Protein AF-A0AAD9BHT4-F1 (afdb_monomer_lite)

Radius of gyration: 29.19 Å; chains: 1; bounding box: 68×45×81 Å

InterPro domains:
  IPR023578 Ras guanine nucleotide exchange factor domain superfamily [SSF48366] (6-102)
  IPR036964 Ras guanine-nucleotide exchange factor, catalytic domain superfamily [G3DSA:1.10.840.10] (5-92)

Organism: Dissostichus eleginoides (NCBI:txid100907)

Secondary structure (DSSP, 8-state):
-----HHHHHHHHHHHHHHS---S-HHHHHHHHHHHHHHHHHHHHHHHH---TTPPP-HHHHHHHHTS---GGGHHHHHHHHHHHHHHHS-S------S--------------------PPPPPP------PPPPPP-------PPPP-

pLDDT: mean 74.82, std 23.43, range [35.16, 98.56]

Foldseek 3Di:
DPPDDVVVLVVQLVVLCVVQPPDPPPVSVVVSVVSNVVSVVVVVVCVVVPDDPVDDDDVVVVVVVVVDDDDPVCVVVVVVVVVVVVCVVDPDDPPPPPPDDDDDDDDDDDDDDDDDDDDDDDDDDDDDDDDDDDDDDDDDPDDDDDDDD

Sequence (149 aa):
MEDRCPGIYLLDMIYIDSAYPASDSIIETEQRTNKMNNLLRVISDLQVSCNYDYLVTLPHVQKYLLSVRYIEELQKFVEDDNFKLSLKIEPGNSSPRIASSKEDLAGLSEVSASMRYSRRPTCPDTSVGLRIPTPPPSHHRKSHSLGNK

Structure (mmCIF, N/CA/C/O backbone):
data_AF-A0AAD9BHT4-F1
#
_entry.id   AF-A0AAD9BHT4-F1
#
loop_
_atom_site.group_PDB
_atom_site.id
_atom_site.type_symbol
_atom_site.label_atom_id
_atom_site.label_alt_id
_atom_site.label_comp_id
_atom_site.label_asym_id
_atom_site.label_entity_id
_atom_site.label_seq_id
_atom_site.pdbx_PDB_ins_code
_atom_site.Cartn_x
_atom_site.Cartn_y
_atom_site.Cartn_z
_atom_site.occupancy
_atom_site.B_iso_or_equiv
_atom_site.auth_seq_id
_atom_site.auth_comp_id
_atom_site.auth_asym_id
_atom_site.auth_atom_id
_atom_site.pdbx_PDB_model_num
ATOM 1 N N . MET A 1 1 ? -1.617 -20.649 -5.851 1.00 48.50 1 MET A N 1
ATOM 2 C CA . MET A 1 1 ? -1.108 -19.351 -6.331 1.00 48.50 1 MET A CA 1
ATOM 3 C C . MET A 1 1 ? -0.119 -18.874 -5.287 1.00 48.50 1 MET A C 1
ATOM 5 O O . MET A 1 1 ? -0.430 -18.997 -4.111 1.00 48.50 1 MET A O 1
ATOM 9 N N . GLU A 1 2 ? 1.095 -18.478 -5.672 1.00 52.38 2 GLU A N 1
ATOM 10 C CA . GLU A 1 2 ? 1.975 -17.761 -4.741 1.00 52.38 2 GLU A CA 1
ATOM 11 C C . GLU A 1 2 ? 1.369 -16.372 -4.531 1.00 52.38 2 GLU A C 1
ATOM 13 O O . GLU A 1 2 ? 1.296 -15.594 -5.484 1.00 52.38 2 GLU A O 1
ATOM 18 N N . ASP A 1 3 ? 0.921 -16.072 -3.313 1.00 59.00 3 ASP A N 1
ATOM 19 C CA . ASP A 1 3 ? 0.427 -14.745 -2.937 1.00 59.00 3 ASP A CA 1
ATOM 20 C C . ASP A 1 3 ? 1.607 -13.772 -2.894 1.00 59.00 3 ASP A C 1
ATOM 22 O O . ASP A 1 3 ? 2.269 -13.554 -1.879 1.00 59.00 3 ASP A O 1
ATOM 26 N N . ARG A 1 4 ? 1.937 -13.236 -4.063 1.00 74.25 4 ARG A N 1
ATOM 27 C CA . ARG A 1 4 ? 3.053 -12.325 -4.261 1.00 74.25 4 ARG A CA 1
ATOM 28 C C . ARG A 1 4 ? 2.575 -10.894 -4.028 1.00 74.25 4 ARG A C 1
ATOM 30 O O . ARG A 1 4 ? 1.670 -10.416 -4.707 1.00 74.25 4 ARG A O 1
ATOM 37 N N . CYS A 1 5 ? 3.181 -10.211 -3.058 1.00 87.12 5 CYS A N 1
ATOM 38 C CA . CYS A 1 5 ? 2.792 -8.855 -2.672 1.00 87.12 5 CYS A CA 1
ATOM 39 C C . CYS A 1 5 ? 2.992 -7.848 -3.825 1.00 87.12 5 CYS A C 1
ATOM 41 O O . CYS A 1 5 ? 4.031 -7.904 -4.486 1.00 87.12 5 CYS A O 1
ATOM 43 N N . PRO A 1 6 ? 2.099 -6.854 -4.008 1.00 91.19 6 PRO A N 1
ATOM 44 C CA . PRO A 1 6 ? 2.234 -5.828 -5.052 1.00 91.19 6 PRO A CA 1
ATOM 45 C C . PRO A 1 6 ? 3.571 -5.068 -5.037 1.00 91.19 6 PRO A C 1
ATOM 47 O O . PRO A 1 6 ? 4.043 -4.624 -6.082 1.00 91.19 6 PRO A O 1
ATOM 50 N N . GLY A 1 7 ? 4.202 -4.947 -3.863 1.00 94.69 7 GLY A N 1
ATOM 51 C CA . GLY A 1 7 ? 5.452 -4.207 -3.679 1.00 94.69 7 GLY A CA 1
ATOM 52 C C . GLY A 1 7 ? 6.618 -4.693 -4.544 1.00 94.69 7 GLY A C 1
ATOM 53 O O . GLY A 1 7 ? 7.436 -3.879 -4.956 1.00 94.69 7 GLY A O 1
ATOM 54 N N . ILE A 1 8 ? 6.679 -5.983 -4.882 1.00 94.25 8 ILE A N 1
ATOM 55 C CA . ILE A 1 8 ? 7.758 -6.508 -5.733 1.00 94.25 8 ILE A CA 1
ATOM 56 C C . ILE A 1 8 ? 7.614 -6.052 -7.193 1.00 94.25 8 ILE A C 1
ATOM 58 O O . ILE A 1 8 ? 8.608 -5.729 -7.832 1.00 94.25 8 ILE A O 1
ATOM 62 N N . TYR A 1 9 ? 6.384 -5.930 -7.700 1.00 95.62 9 TYR A N 1
ATOM 63 C CA . TYR A 1 9 ? 6.146 -5.413 -9.045 1.00 95.62 9 TYR A CA 1
ATOM 64 C C . TYR A 1 9 ? 6.384 -3.905 -9.102 1.00 95.62 9 TYR A C 1
ATOM 66 O O . TYR A 1 9 ? 6.947 -3.411 -10.071 1.00 95.62 9 TYR A O 1
ATOM 74 N N . LEU A 1 10 ? 6.007 -3.164 -8.054 1.00 96.31 10 LEU A N 1
ATOM 75 C CA . LEU A 1 10 ? 6.323 -1.736 -7.954 1.00 96.31 10 LEU A CA 1
ATOM 76 C C . LEU A 1 10 ? 7.838 -1.495 -7.941 1.00 96.31 10 LEU A C 1
ATOM 78 O O . LEU A 1 10 ? 8.314 -0.582 -8.611 1.00 96.31 10 LEU A O 1
ATOM 82 N N . LEU A 1 11 ? 8.596 -2.339 -7.236 1.00 97.12 11 LEU A N 1
ATOM 83 C CA . LEU A 1 11 ? 10.056 -2.282 -7.241 1.00 97.12 11 LEU A CA 1
ATOM 84 C C . LEU A 1 11 ? 10.630 -2.521 -8.645 1.00 97.12 11 LEU A C 1
ATOM 86 O O . LEU A 1 11 ? 11.478 -1.748 -9.087 1.00 97.12 11 LEU A O 1
ATOM 90 N N . ASP A 1 12 ? 10.141 -3.537 -9.358 1.00 96.50 12 ASP A N 1
ATOM 91 C CA . ASP A 1 12 ? 10.573 -3.822 -10.731 1.00 96.50 12 ASP A CA 1
ATOM 92 C C . ASP A 1 12 ? 10.238 -2.665 -11.690 1.00 96.50 12 ASP A C 1
ATOM 94 O O . ASP A 1 12 ? 11.070 -2.301 -12.522 1.00 96.50 12 ASP A O 1
ATOM 98 N N . MET A 1 13 ? 9.064 -2.034 -11.549 1.00 95.38 13 MET A N 1
ATOM 99 C CA . MET A 1 13 ? 8.689 -0.840 -12.324 1.00 95.38 13 MET A CA 1
ATOM 100 C C . MET A 1 13 ? 9.672 0.314 -12.086 1.00 95.38 13 MET A C 1
ATOM 102 O O . MET A 1 13 ? 10.162 0.909 -13.044 1.00 95.38 13 MET A O 1
ATOM 106 N N . ILE A 1 14 ? 9.989 0.612 -10.819 1.00 96.12 14 ILE A N 1
ATOM 107 C CA . ILE A 1 14 ? 10.944 1.668 -10.439 1.00 96.12 14 ILE A CA 1
ATOM 108 C C . ILE A 1 14 ? 12.339 1.353 -10.987 1.00 96.12 14 ILE A C 1
ATOM 110 O O . ILE A 1 14 ? 13.030 2.240 -11.491 1.00 96.12 14 ILE A O 1
ATOM 114 N N . TYR A 1 15 ? 12.753 0.089 -10.909 1.00 96.00 15 TYR A N 1
ATOM 115 C CA . TYR A 1 15 ? 14.036 -0.353 -11.436 1.00 96.00 15 TYR A CA 1
ATOM 116 C C . TYR A 1 15 ? 14.122 -0.167 -12.955 1.00 96.00 15 TYR A C 1
ATOM 118 O O . TYR A 1 15 ? 15.110 0.381 -13.442 1.00 96.00 15 TYR A O 1
ATOM 126 N N . ILE A 1 16 ? 13.089 -0.571 -13.704 1.00 94.69 16 ILE A N 1
ATOM 127 C CA . ILE A 1 16 ? 13.024 -0.379 -15.160 1.00 94.69 16 ILE A CA 1
ATOM 128 C C . ILE A 1 16 ? 13.093 1.111 -15.507 1.00 94.69 16 ILE A C 1
ATOM 130 O O . ILE A 1 16 ? 13.857 1.480 -16.394 1.00 94.69 16 ILE A O 1
ATOM 134 N N . ASP A 1 17 ? 12.338 1.956 -14.803 1.00 92.06 17 ASP A N 1
ATOM 135 C CA . ASP A 1 17 ? 12.316 3.401 -15.051 1.00 92.06 17 ASP A CA 1
ATOM 136 C C . ASP A 1 17 ? 13.675 4.064 -14.776 1.00 92.06 17 ASP A C 1
ATOM 138 O O . ASP A 1 17 ? 14.119 4.924 -15.532 1.00 92.06 17 ASP A O 1
ATOM 142 N N . SER A 1 18 ? 14.381 3.593 -13.743 1.00 92.44 18 SER A N 1
ATOM 143 C CA . SER A 1 18 ? 15.717 4.083 -13.384 1.00 92.44 18 SER A CA 1
ATOM 144 C C . SER A 1 18 ? 16.812 3.603 -14.345 1.00 92.44 18 SER A C 1
ATOM 146 O O . SER A 1 18 ? 17.756 4.340 -14.620 1.00 92.44 18 SER A O 1
ATOM 148 N N . ALA A 1 19 ? 16.723 2.359 -14.831 1.00 91.31 19 ALA A N 1
ATOM 149 C CA . ALA A 1 19 ? 17.728 1.751 -15.708 1.00 91.31 19 ALA A CA 1
ATOM 150 C C . ALA A 1 19 ? 17.552 2.128 -17.189 1.00 91.31 19 ALA A C 1
ATOM 152 O O . ALA A 1 19 ? 18.528 2.114 -17.939 1.00 91.31 19 ALA A O 1
ATOM 153 N N . TYR A 1 20 ? 16.324 2.450 -17.604 1.00 89.88 20 TYR A N 1
ATOM 154 C CA . TYR A 1 20 ? 15.959 2.820 -18.971 1.00 89.88 20 TYR A CA 1
ATOM 155 C C . TYR A 1 20 ? 15.129 4.114 -18.945 1.00 89.88 20 TYR A C 1
ATOM 157 O O . TYR A 1 20 ? 13.902 4.057 -19.077 1.00 89.88 20 TYR A O 1
ATOM 165 N N . PRO A 1 21 ? 15.763 5.283 -18.735 1.00 84.31 21 PRO A N 1
ATOM 166 C CA . PRO A 1 21 ? 15.054 6.556 -18.727 1.00 84.31 21 PRO A CA 1
ATOM 167 C C . PRO A 1 21 ? 14.391 6.815 -20.085 1.00 84.31 21 PRO A C 1
ATOM 169 O O . PRO A 1 21 ? 14.853 6.337 -21.120 1.00 84.31 21 PRO A O 1
ATOM 172 N N . ALA A 1 22 ? 13.305 7.589 -20.092 1.00 74.25 22 ALA A N 1
ATOM 173 C CA . ALA A 1 22 ? 12.658 8.018 -21.330 1.00 74.25 22 ALA A CA 1
ATOM 174 C C . ALA A 1 22 ? 13.575 9.003 -22.082 1.00 74.25 22 ALA A C 1
ATOM 176 O O . ALA A 1 22 ? 13.541 10.209 -21.843 1.00 74.25 22 ALA A O 1
ATOM 177 N N . SER A 1 23 ? 14.438 8.469 -22.942 1.00 73.25 23 SER A N 1
ATOM 178 C CA . SER A 1 23 ? 15.336 9.198 -23.835 1.00 73.25 23 SER A CA 1
ATOM 179 C C . SER A 1 23 ? 14.820 9.103 -25.279 1.00 73.25 23 SER A C 1
ATOM 181 O O . SER A 1 23 ? 14.089 8.175 -25.622 1.00 73.25 23 SER A O 1
ATOM 183 N N . ASP A 1 24 ? 15.243 10.010 -26.166 1.00 66.44 24 ASP A N 1
ATOM 184 C CA . ASP A 1 24 ? 14.926 9.929 -27.607 1.00 66.44 24 ASP A CA 1
ATOM 185 C C . ASP A 1 24 ? 15.627 8.743 -28.316 1.00 66.44 24 ASP A C 1
ATOM 187 O O . ASP A 1 24 ? 15.517 8.566 -29.532 1.00 66.44 24 ASP A O 1
ATOM 191 N N . SER A 1 25 ? 16.366 7.906 -27.574 1.00 75.62 25 SER A N 1
ATOM 192 C CA . SER A 1 25 ? 16.956 6.679 -28.098 1.00 75.62 25 SER A CA 1
ATOM 193 C C . SER A 1 25 ? 15.865 5.636 -28.337 1.00 75.62 25 SER A C 1
ATOM 195 O O . SER A 1 25 ? 15.265 5.084 -27.410 1.00 75.62 25 SER A O 1
ATOM 197 N N . ILE A 1 26 ? 15.638 5.327 -29.614 1.00 76.19 26 ILE A N 1
ATOM 198 C CA . ILE A 1 26 ? 14.646 4.345 -30.075 1.00 76.19 26 ILE A CA 1
ATOM 199 C C . ILE A 1 26 ? 14.862 2.977 -29.399 1.00 76.19 26 ILE A C 1
ATOM 201 O O . ILE A 1 26 ? 13.900 2.333 -28.984 1.00 76.19 26 ILE A O 1
ATOM 205 N N . ILE A 1 27 ? 16.122 2.556 -29.237 1.00 76.06 27 ILE A N 1
ATOM 206 C CA . ILE A 1 27 ? 16.480 1.238 -28.684 1.00 76.06 27 ILE A CA 1
ATOM 207 C C . ILE A 1 27 ? 16.181 1.164 -27.179 1.00 76.06 27 ILE A C 1
ATOM 209 O O . ILE A 1 27 ? 15.636 0.169 -26.700 1.00 76.06 27 ILE A O 1
ATOM 213 N N . GLU A 1 28 ? 16.510 2.209 -26.418 1.00 74.50 28 GLU A N 1
ATOM 214 C CA . GLU A 1 28 ? 16.244 2.256 -24.971 1.00 74.50 28 GLU A CA 1
ATOM 215 C C . GLU A 1 28 ? 14.738 2.318 -24.693 1.00 74.50 28 GLU A C 1
ATOM 217 O O . GLU A 1 28 ? 14.229 1.624 -23.808 1.00 74.50 28 GLU A O 1
ATOM 222 N N . THR A 1 29 ? 14.009 3.066 -25.525 1.00 82.69 29 THR A N 1
ATOM 223 C CA . THR A 1 29 ? 12.547 3.157 -25.473 1.00 82.69 29 THR A CA 1
ATOM 224 C C . THR A 1 29 ? 11.888 1.798 -25.721 1.00 82.69 29 THR A C 1
ATOM 226 O O . THR A 1 29 ? 10.946 1.422 -25.015 1.00 82.69 29 THR A O 1
ATOM 229 N N . GLU A 1 30 ? 12.398 1.016 -26.675 1.00 89.06 30 GLU A N 1
ATOM 230 C CA . GLU A 1 30 ? 11.901 -0.333 -26.957 1.00 89.06 30 GLU A CA 1
ATOM 231 C C . GLU A 1 30 ? 12.165 -1.298 -25.789 1.00 89.06 30 GLU A C 1
ATOM 233 O O . GLU A 1 30 ? 11.258 -2.014 -25.355 1.00 89.06 30 GLU A O 1
ATOM 238 N N . GLN A 1 31 ? 13.375 -1.289 -25.218 1.00 88.88 31 GLN A N 1
ATOM 239 C CA . GLN A 1 31 ? 13.715 -2.132 -24.066 1.00 88.88 31 GLN A CA 1
ATOM 240 C C . GLN A 1 31 ? 12.850 -1.819 -22.844 1.00 88.88 31 GLN A C 1
ATOM 242 O O . GLN A 1 31 ? 12.331 -2.746 -22.209 1.00 88.88 31 GLN A O 1
ATOM 247 N N . ARG A 1 32 ? 12.653 -0.529 -22.547 1.00 93.62 32 ARG A N 1
ATOM 248 C CA . ARG A 1 32 ? 11.755 -0.066 -21.485 1.00 93.62 32 ARG A CA 1
ATOM 249 C C . ARG A 1 32 ? 10.344 -0.595 -21.711 1.00 93.62 32 ARG A C 1
ATOM 251 O O . ARG A 1 32 ? 9.777 -1.236 -20.831 1.00 93.62 32 ARG A O 1
ATOM 258 N N . THR A 1 33 ? 9.808 -0.381 -22.910 1.00 93.62 33 THR A N 1
ATOM 259 C CA . THR A 1 33 ? 8.442 -0.772 -23.285 1.00 93.62 33 THR A CA 1
ATOM 260 C C . THR A 1 33 ? 8.235 -2.278 -23.162 1.00 93.62 33 THR A C 1
ATOM 262 O O . THR A 1 33 ? 7.280 -2.721 -22.528 1.00 93.62 33 THR A O 1
ATOM 265 N N . ASN A 1 34 ? 9.160 -3.081 -23.686 1.00 95.19 34 ASN A N 1
ATOM 266 C CA . ASN A 1 34 ? 9.071 -4.538 -23.631 1.00 95.19 34 ASN A CA 1
ATOM 267 C C . ASN A 1 34 ? 9.100 -5.061 -22.189 1.00 95.19 34 ASN A C 1
ATOM 269 O O . ASN A 1 34 ? 8.284 -5.906 -21.819 1.00 95.19 34 ASN A O 1
ATOM 273 N N . LYS A 1 35 ? 10.000 -4.536 -21.348 1.00 95.81 35 LYS A N 1
ATOM 274 C CA . LYS A 1 35 ? 10.095 -4.934 -19.935 1.00 95.81 35 LYS A CA 1
ATOM 275 C C . LYS A 1 35 ? 8.851 -4.531 -19.143 1.00 95.81 35 LYS A C 1
ATOM 277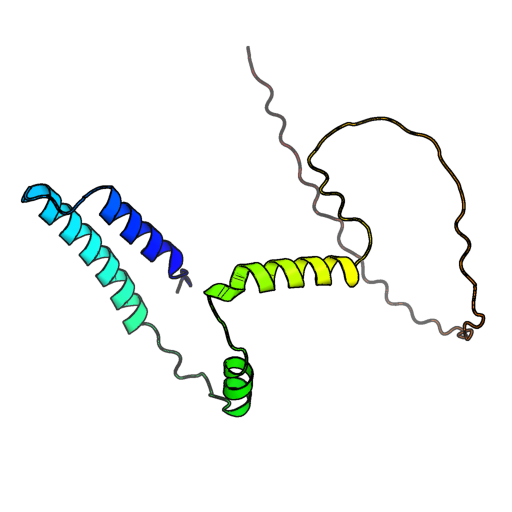 O O . LYS A 1 35 ? 8.318 -5.360 -18.408 1.00 95.81 35 LYS A O 1
ATOM 282 N N . MET A 1 36 ? 8.349 -3.312 -19.350 1.00 96.75 36 MET A N 1
ATOM 283 C CA . MET A 1 36 ? 7.130 -2.828 -18.696 1.00 96.75 36 MET A CA 1
ATOM 284 C C . MET A 1 36 ? 5.910 -3.659 -19.091 1.00 96.75 36 MET A C 1
ATOM 286 O O . MET A 1 36 ? 5.142 -4.091 -18.236 1.00 96.75 36 MET A O 1
ATOM 290 N N . ASN A 1 37 ? 5.761 -3.946 -20.386 1.00 97.00 37 ASN A N 1
ATOM 291 C CA . ASN A 1 37 ? 4.646 -4.730 -20.907 1.00 97.00 37 ASN A CA 1
ATOM 292 C C . ASN A 1 37 ? 4.664 -6.174 -20.399 1.00 97.00 37 ASN A C 1
ATOM 294 O O . ASN A 1 37 ? 3.606 -6.729 -20.109 1.00 97.00 37 ASN A O 1
ATOM 298 N N . ASN A 1 38 ? 5.846 -6.779 -20.245 1.00 97.19 38 ASN A N 1
ATOM 299 C CA . ASN A 1 38 ? 5.964 -8.105 -19.641 1.00 97.19 38 ASN A CA 1
ATOM 300 C C . ASN A 1 38 ? 5.459 -8.106 -18.193 1.00 97.19 38 ASN A C 1
ATOM 302 O O . ASN A 1 38 ? 4.722 -9.007 -17.799 1.00 97.19 38 ASN A O 1
ATOM 306 N N . LEU A 1 39 ? 5.810 -7.080 -17.418 1.00 96.50 39 LEU A N 1
ATOM 307 C CA . LEU A 1 39 ? 5.379 -6.946 -16.031 1.00 96.50 39 LEU A CA 1
ATOM 308 C C . LEU A 1 39 ? 3.866 -6.703 -15.921 1.00 96.50 39 LEU A C 1
ATOM 310 O O . LEU A 1 39 ? 3.187 -7.374 -15.146 1.00 96.50 39 LEU A O 1
ATOM 314 N N . LEU A 1 40 ? 3.320 -5.814 -16.756 1.00 96.56 40 LEU A N 1
ATOM 315 C CA . LEU A 1 40 ? 1.878 -5.567 -16.840 1.00 96.56 40 LEU A CA 1
ATOM 316 C C . LEU A 1 40 ? 1.098 -6.818 -17.258 1.00 96.56 40 LEU A C 1
ATOM 318 O O . LEU A 1 40 ? 0.016 -7.057 -16.726 1.00 96.56 40 LEU A O 1
ATOM 322 N N . ARG A 1 41 ? 1.650 -7.645 -18.156 1.00 97.06 41 ARG A N 1
ATOM 323 C CA . ARG A 1 41 ? 1.042 -8.927 -18.537 1.00 97.06 41 ARG A CA 1
ATOM 324 C C . ARG A 1 41 ? 0.929 -9.864 -17.339 1.00 97.06 41 ARG A C 1
ATOM 326 O O . ARG A 1 41 ? -0.157 -10.360 -17.075 1.00 97.06 41 ARG A O 1
ATOM 333 N N . VAL A 1 42 ? 2.014 -10.049 -16.586 1.00 96.06 42 VAL A N 1
ATOM 334 C CA . VAL A 1 42 ? 2.007 -10.906 -15.389 1.00 96.06 42 VAL A CA 1
ATOM 335 C C . VAL A 1 42 ? 0.995 -10.403 -14.354 1.00 96.06 42 VAL A C 1
ATOM 337 O O . VAL A 1 42 ? 0.230 -11.197 -13.813 1.00 96.06 42 VAL A O 1
ATOM 340 N N . ILE A 1 43 ? 0.942 -9.089 -14.103 1.00 95.44 43 ILE A N 1
A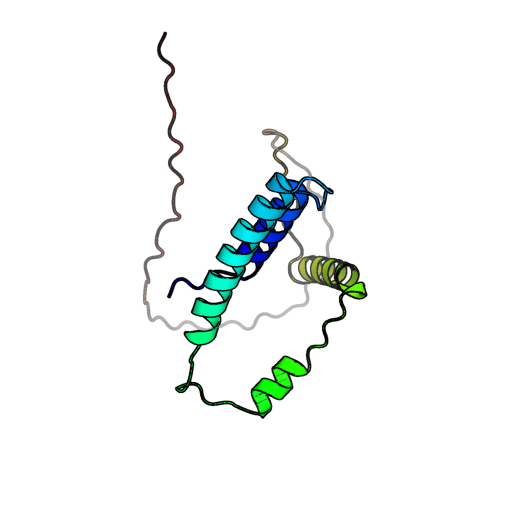TOM 341 C CA . ILE A 1 43 ? -0.053 -8.495 -13.194 1.00 95.44 43 ILE A CA 1
ATOM 342 C C . ILE A 1 43 ? -1.477 -8.760 -13.701 1.00 95.44 43 ILE A C 1
ATOM 344 O O . ILE A 1 43 ? -2.340 -9.141 -12.912 1.00 95.44 43 ILE A O 1
ATOM 348 N N . SER A 1 44 ? -1.722 -8.596 -15.002 1.00 96.50 44 SER A N 1
ATOM 349 C CA . SER A 1 44 ? -3.034 -8.844 -15.604 1.00 96.50 44 SER A CA 1
ATOM 350 C C . SER A 1 44 ? -3.454 -10.306 -15.481 1.00 96.50 44 SER A C 1
ATOM 352 O O . SER A 1 44 ? -4.605 -10.569 -15.148 1.00 96.50 44 SER A O 1
ATOM 354 N N . ASP A 1 45 ? -2.548 -11.254 -15.718 1.00 95.88 45 ASP A N 1
ATOM 355 C CA . ASP A 1 45 ? -2.843 -12.684 -15.583 1.00 95.88 45 ASP A CA 1
ATOM 356 C C . ASP A 1 45 ? -3.252 -13.015 -14.140 1.00 95.88 45 ASP A C 1
ATOM 358 O O . ASP A 1 45 ? -4.234 -13.725 -13.905 1.00 95.88 45 ASP A O 1
ATOM 362 N N . LEU A 1 46 ? -2.558 -12.422 -13.162 1.00 93.94 46 LEU A N 1
ATOM 363 C CA . LEU A 1 46 ? -2.907 -12.557 -11.749 1.00 93.94 46 LEU A CA 1
ATOM 364 C C . LEU A 1 46 ? -4.276 -11.946 -11.441 1.00 93.94 46 LEU A C 1
ATOM 366 O O . LEU A 1 46 ? -5.084 -12.602 -10.791 1.00 93.94 46 LEU A O 1
ATOM 370 N N . GLN A 1 47 ? -4.567 -10.745 -11.945 1.00 94.44 47 GLN A N 1
ATOM 371 C CA . GLN A 1 47 ? -5.864 -10.083 -11.769 1.00 94.44 47 GLN A CA 1
ATOM 372 C C . GLN A 1 47 ? -7.017 -10.878 -12.391 1.00 94.44 47 GLN A C 1
ATOM 374 O O . GLN A 1 47 ? -8.059 -11.020 -11.762 1.00 94.44 47 GLN A O 1
ATOM 379 N N . VAL A 1 48 ? -6.831 -11.433 -13.590 1.00 95.81 48 VAL A N 1
ATOM 380 C CA . VAL A 1 48 ? -7.840 -12.269 -14.262 1.00 95.81 48 VAL A CA 1
ATOM 381 C C . VAL A 1 48 ? -8.090 -13.557 -13.481 1.00 95.81 48 VAL A C 1
ATOM 383 O O . VAL A 1 48 ? -9.230 -13.998 -13.365 1.00 95.81 48 VAL A O 1
ATOM 386 N N . SER A 1 49 ? -7.039 -14.151 -12.912 1.00 93.19 49 SER A N 1
ATOM 387 C CA . SER A 1 49 ? -7.162 -15.357 -12.087 1.00 93.19 49 SER A CA 1
ATOM 388 C C . SER A 1 49 ? -7.671 -15.095 -10.659 1.00 93.19 49 SER A C 1
ATOM 390 O O . SER A 1 49 ? -7.947 -16.046 -9.927 1.00 93.19 49 SER A O 1
ATOM 392 N N . CYS A 1 50 ? -7.808 -13.826 -10.259 1.00 92.56 50 CYS A N 1
ATOM 393 C CA . CYS A 1 50 ? -8.199 -13.399 -8.918 1.00 92.56 50 CYS A CA 1
ATOM 394 C C . CYS A 1 50 ? -9.714 -13.559 -8.710 1.00 92.56 50 CYS A C 1
ATOM 396 O O . CYS A 1 50 ? -10.480 -12.599 -8.789 1.00 92.56 50 CYS A O 1
ATOM 398 N N . ASN A 1 51 ? -10.150 -14.795 -8.461 1.00 93.31 51 ASN A N 1
ATOM 399 C CA . ASN A 1 51 ? -11.541 -15.127 -8.181 1.00 93.31 51 ASN A CA 1
ATOM 400 C C . ASN A 1 51 ? -11.683 -15.748 -6.778 1.00 93.31 51 ASN A C 1
ATOM 402 O O . ASN A 1 51 ? -11.047 -16.753 -6.457 1.00 93.31 51 ASN A O 1
ATOM 406 N N . TYR A 1 52 ? -12.566 -15.155 -5.969 1.00 93.12 52 TYR A N 1
ATOM 407 C CA . TYR A 1 52 ? -12.919 -15.608 -4.626 1.00 93.12 52 TYR A CA 1
ATOM 408 C C . TYR A 1 52 ? -14.442 -15.751 -4.431 1.00 93.12 52 TYR A C 1
ATOM 410 O O . TYR A 1 52 ? -14.985 -15.323 -3.412 1.00 93.12 52 TYR A O 1
ATOM 418 N N . ASP A 1 53 ? -15.139 -16.372 -5.388 1.00 93.81 53 ASP A N 1
ATOM 419 C CA . ASP A 1 53 ? -16.606 -16.552 -5.402 1.00 93.81 53 ASP A CA 1
ATOM 420 C C . ASP A 1 53 ? -17.193 -17.219 -4.139 1.00 93.81 53 ASP A C 1
ATOM 422 O O . ASP A 1 53 ? -18.380 -17.088 -3.846 1.00 93.81 53 ASP A O 1
ATOM 426 N N . TYR A 1 54 ? -16.378 -17.937 -3.362 1.00 95.12 54 TYR A N 1
ATOM 427 C CA . TYR A 1 54 ? -16.802 -18.610 -2.131 1.00 95.12 54 TYR A CA 1
ATOM 428 C C . TYR A 1 54 ? -16.853 -17.688 -0.899 1.00 95.12 54 TYR A C 1
ATOM 430 O O . TYR A 1 54 ? -17.300 -18.116 0.169 1.00 95.12 54 TYR A O 1
ATOM 438 N N . LEU A 1 55 ? -16.367 -16.447 -1.000 1.00 95.62 55 LEU A N 1
ATOM 439 C CA . LEU A 1 55 ? -16.327 -15.522 0.129 1.00 95.62 55 LEU A CA 1
ATOM 440 C C . LEU A 1 55 ? -17.675 -14.827 0.332 1.00 95.62 55 LEU A C 1
ATOM 442 O O . LEU A 1 55 ? -18.182 -14.113 -0.530 1.00 95.62 55 LEU A O 1
ATOM 446 N N . VAL A 1 56 ? -18.225 -14.968 1.537 1.00 96.69 56 VAL A N 1
ATOM 447 C CA . VAL A 1 56 ? -19.435 -14.252 1.948 1.00 96.69 56 VAL A CA 1
ATOM 448 C C . VAL A 1 56 ? -19.056 -12.899 2.539 1.00 96.69 56 VAL A C 1
ATOM 450 O O . VAL A 1 56 ? -18.286 -12.808 3.496 1.00 96.69 56 VAL A O 1
ATOM 453 N N . THR A 1 57 ? -19.642 -11.833 2.000 1.00 95.94 57 THR A N 1
ATOM 454 C CA . THR A 1 57 ? -19.464 -10.480 2.529 1.00 95.94 57 THR A CA 1
ATOM 455 C C . THR A 1 57 ? -20.345 -10.250 3.757 1.00 95.94 57 THR A C 1
ATOM 457 O O . THR A 1 57 ? -21.558 -10.440 3.708 1.00 95.94 57 THR A O 1
ATOM 460 N N . LEU A 1 58 ? -19.742 -9.770 4.849 1.00 97.94 58 LEU A N 1
ATOM 461 C CA . LEU A 1 58 ? -20.441 -9.342 6.062 1.00 97.94 58 LEU A CA 1
ATOM 462 C C . LEU A 1 58 ? -20.433 -7.805 6.159 1.00 97.94 58 LEU A C 1
ATOM 464 O O . LEU A 1 58 ? -19.403 -7.230 6.527 1.00 97.94 58 LEU A O 1
ATOM 468 N N . PRO A 1 59 ? -21.561 -7.113 5.889 1.00 97.88 59 PRO A N 1
ATOM 469 C CA . PRO A 1 59 ? -21.577 -5.650 5.788 1.00 97.88 59 PRO A CA 1
ATOM 470 C C . PRO A 1 59 ? -21.130 -4.923 7.062 1.00 97.88 59 PRO A C 1
ATOM 472 O O . PRO A 1 59 ? -20.452 -3.902 6.996 1.00 97.88 59 PRO A O 1
ATOM 475 N N . HIS A 1 60 ? -21.477 -5.448 8.241 1.00 98.06 60 HIS A N 1
ATOM 476 C CA . HIS A 1 60 ? -21.092 -4.845 9.521 1.00 98.06 60 HIS A CA 1
ATOM 477 C C . HIS A 1 60 ? -19.587 -4.983 9.804 1.00 98.06 60 HIS A C 1
ATOM 479 O O . HIS A 1 60 ? -18.988 -4.058 10.347 1.00 98.06 60 HIS A O 1
ATOM 485 N N . VAL A 1 61 ? -18.965 -6.092 9.384 1.00 98.06 61 VAL A N 1
ATOM 486 C CA . VAL A 1 61 ? -17.510 -6.293 9.485 1.00 98.06 61 VAL A CA 1
ATOM 487 C C . VAL A 1 61 ? -16.784 -5.371 8.513 1.00 98.06 61 VAL A C 1
ATOM 489 O O . VAL A 1 61 ? -15.853 -4.682 8.915 1.00 98.06 61 VAL A O 1
ATOM 492 N N . GLN A 1 62 ? -17.246 -5.279 7.261 1.00 97.88 62 GLN A N 1
ATOM 493 C CA . GLN A 1 62 ? -16.684 -4.333 6.294 1.00 97.88 62 GLN A CA 1
ATOM 494 C C . GLN A 1 62 ? -16.788 -2.893 6.793 1.00 97.88 62 GLN A C 1
ATOM 496 O O . GLN A 1 62 ? -15.808 -2.160 6.745 1.00 97.88 62 GLN A O 1
ATOM 501 N N . LYS A 1 63 ? -17.943 -2.500 7.343 1.00 98.19 63 LYS A N 1
ATOM 502 C CA . LYS A 1 63 ? -18.123 -1.176 7.944 1.00 98.19 63 LYS A CA 1
ATOM 503 C C . LYS A 1 63 ? -17.139 -0.928 9.088 1.00 98.19 63 LYS A C 1
ATOM 505 O O . LYS A 1 63 ? -16.594 0.166 9.174 1.00 98.19 63 LYS A O 1
ATOM 510 N N . TYR A 1 64 ? -16.911 -1.917 9.953 1.00 98.25 64 TYR A N 1
ATOM 511 C CA . TYR A 1 64 ? -15.923 -1.814 11.026 1.00 98.25 64 TYR A CA 1
ATOM 512 C C . TYR A 1 64 ? -14.501 -1.634 10.473 1.00 98.25 64 TYR A C 1
ATOM 514 O O . TYR A 1 64 ? -13.818 -0.694 10.872 1.00 98.25 64 TYR A O 1
ATOM 522 N N . LEU A 1 65 ? -14.080 -2.450 9.502 1.00 97.44 65 LEU A N 1
ATOM 523 C CA . LEU A 1 65 ? -12.750 -2.340 8.887 1.00 97.44 65 LEU A CA 1
ATOM 524 C C . LEU A 1 65 ? -12.553 -0.996 8.166 1.00 97.44 65 LEU A C 1
ATOM 526 O O . LEU A 1 65 ? -11.534 -0.342 8.356 1.00 97.44 65 LEU A O 1
ATOM 530 N N . LEU A 1 66 ? -13.557 -0.540 7.409 1.00 97.31 66 LEU A N 1
ATOM 531 C CA . LEU A 1 66 ? -13.540 0.746 6.701 1.00 97.31 66 LEU A CA 1
ATOM 532 C C . LEU A 1 66 ? -13.656 1.960 7.635 1.00 97.31 66 LEU A C 1
ATOM 534 O O . LEU A 1 66 ? -13.385 3.082 7.215 1.00 97.31 66 LEU A O 1
ATOM 538 N N . SER A 1 67 ? -14.066 1.766 8.894 1.00 98.00 67 SER A N 1
ATOM 539 C CA . SER A 1 67 ? -14.136 2.860 9.871 1.00 98.00 67 SER A CA 1
ATOM 540 C C . SER A 1 67 ? -12.757 3.341 10.327 1.00 98.00 67 SER A C 1
ATOM 542 O O . SER A 1 67 ? -12.627 4.464 10.820 1.00 98.00 67 SER A O 1
ATOM 544 N N . VAL A 1 68 ? -11.721 2.517 10.139 1.00 97.12 68 VAL A N 1
ATOM 545 C CA . VAL A 1 68 ? -10.336 2.886 10.426 1.00 97.12 68 VAL A CA 1
ATOM 546 C C . VAL A 1 68 ? -9.833 3.802 9.312 1.00 97.12 68 VAL A C 1
ATOM 548 O O . VAL A 1 68 ? -9.526 3.365 8.206 1.00 97.12 68 VAL A O 1
ATOM 551 N N . ARG A 1 69 ? -9.751 5.101 9.601 1.00 96.69 69 ARG A N 1
ATOM 552 C CA . ARG A 1 69 ? -9.285 6.103 8.641 1.00 96.69 69 ARG A CA 1
ATOM 553 C C . ARG A 1 69 ? -7.758 6.145 8.604 1.00 96.69 69 ARG A C 1
ATOM 555 O O . ARG A 1 69 ? -7.135 6.550 9.583 1.00 96.69 69 ARG A O 1
ATOM 562 N N . TYR A 1 70 ? -7.178 5.804 7.459 1.00 97.06 70 TYR A N 1
ATOM 563 C CA . TYR A 1 70 ? -5.763 6.027 7.169 1.00 97.06 70 TYR A CA 1
ATOM 564 C C . TYR A 1 70 ? -5.567 7.413 6.534 1.00 97.06 70 TYR A C 1
ATOM 566 O O . TYR A 1 70 ? -6.302 7.783 5.620 1.00 97.06 70 TYR A O 1
ATOM 574 N N . ILE A 1 71 ? -4.609 8.183 7.054 1.00 97.69 71 ILE A N 1
ATOM 575 C CA . ILE A 1 71 ? -4.180 9.486 6.526 1.00 97.69 71 ILE A CA 1
ATOM 576 C C . ILE A 1 71 ? -2.662 9.398 6.374 1.00 97.69 71 ILE A C 1
ATOM 578 O O . ILE A 1 71 ? -1.962 9.272 7.381 1.00 97.69 71 ILE A O 1
ATOM 582 N N . GLU A 1 72 ? -2.173 9.431 5.136 1.00 98.00 72 GLU A N 1
ATOM 583 C CA . GLU A 1 72 ? -0.762 9.198 4.803 1.00 98.00 72 GLU A CA 1
ATOM 584 C C . GLU A 1 72 ? 0.155 10.219 5.493 1.00 98.00 72 GLU A C 1
ATOM 586 O O . GLU A 1 72 ? 1.155 9.862 6.115 1.00 98.00 72 GLU A O 1
ATOM 591 N N . GLU A 1 73 ? -0.251 11.487 5.515 1.00 98.31 73 GLU A N 1
ATOM 592 C CA . GLU A 1 73 ? 0.510 12.593 6.097 1.00 98.31 73 GLU A CA 1
ATOM 593 C C . GLU A 1 73 ? 0.678 12.476 7.621 1.00 98.31 73 GLU A C 1
ATOM 595 O O . GLU A 1 73 ? 1.565 13.105 8.204 1.00 98.31 73 GLU A O 1
ATOM 600 N N . LEU A 1 74 ? -0.160 11.669 8.285 1.00 98.31 74 LEU A N 1
ATOM 601 C CA . LEU A 1 74 ? -0.107 11.445 9.731 1.00 98.31 74 LEU A CA 1
ATOM 602 C C . LEU A 1 74 ? 0.655 10.179 10.130 1.00 98.31 74 LEU A C 1
ATOM 604 O O . LEU A 1 74 ? 0.807 9.937 11.329 1.00 98.31 74 LEU A O 1
ATOM 608 N N . GLN A 1 75 ? 1.156 9.392 9.175 1.00 98.12 75 GLN A N 1
ATOM 609 C CA . GLN A 1 75 ? 1.788 8.101 9.449 1.00 98.12 75 GLN A CA 1
ATOM 610 C C . GLN A 1 75 ? 2.880 8.201 10.520 1.00 98.12 75 GLN A C 1
ATOM 612 O O . GLN A 1 75 ? 2.825 7.482 11.515 1.00 98.12 75 GLN A O 1
ATOM 617 N N . LYS A 1 76 ? 3.810 9.151 10.377 1.00 98.06 76 LYS A N 1
ATOM 618 C CA . LYS A 1 76 ? 4.913 9.326 11.332 1.00 98.06 76 LYS A CA 1
ATOM 619 C C . LYS A 1 76 ? 4.428 9.651 12.750 1.00 98.06 76 LYS A C 1
ATOM 621 O O . LYS A 1 76 ? 4.965 9.126 13.718 1.00 98.06 76 LYS A O 1
ATOM 626 N N . PHE A 1 77 ? 3.399 10.490 12.885 1.00 98.56 77 PHE A N 1
ATOM 627 C CA . PHE A 1 77 ? 2.834 10.825 14.196 1.00 98.56 77 PHE A CA 1
ATOM 628 C C . PHE A 1 77 ? 2.188 9.605 14.855 1.00 98.56 77 PHE A C 1
ATOM 630 O O . PHE A 1 77 ? 2.395 9.363 16.041 1.00 98.56 77 PHE A O 1
ATOM 637 N N . VAL A 1 78 ? 1.443 8.814 14.078 1.00 98.19 78 VAL A N 1
ATOM 638 C CA . VAL A 1 78 ? 0.803 7.584 14.560 1.00 98.19 78 VAL A CA 1
ATOM 639 C C . VAL A 1 78 ? 1.847 6.529 14.935 1.00 98.19 78 VAL A C 1
ATOM 641 O O . VAL A 1 78 ? 1.699 5.874 15.964 1.00 98.19 78 VAL A O 1
ATOM 644 N N . GLU A 1 79 ? 2.916 6.377 14.149 1.00 98.31 79 GLU A N 1
ATOM 645 C CA . GLU A 1 79 ? 4.045 5.490 14.461 1.00 98.31 79 GLU A CA 1
ATOM 646 C C . GLU A 1 79 ? 4.730 5.891 15.774 1.00 98.31 79 GLU A C 1
ATOM 648 O O . GLU A 1 79 ? 4.894 5.051 16.661 1.00 98.31 79 GLU A O 1
ATOM 653 N N . ASP A 1 80 ? 5.054 7.177 15.938 1.00 98.38 80 ASP A N 1
ATOM 654 C CA . ASP A 1 80 ? 5.687 7.703 17.151 1.00 98.38 80 ASP A CA 1
ATOM 655 C C . ASP A 1 80 ? 4.788 7.535 18.388 1.00 98.38 80 ASP A C 1
ATOM 657 O O . ASP A 1 80 ? 5.259 7.169 19.470 1.00 98.38 80 ASP A O 1
ATOM 661 N N . ASP A 1 81 ? 3.486 7.792 18.257 1.00 98.31 81 ASP A N 1
ATOM 662 C CA . ASP A 1 81 ? 2.533 7.651 19.358 1.00 98.31 81 ASP A CA 1
ATOM 663 C C . ASP A 1 81 ? 2.288 6.185 19.726 1.00 98.31 81 ASP A C 1
ATOM 665 O O . ASP A 1 81 ? 2.246 5.858 20.916 1.00 98.31 81 ASP A O 1
ATOM 669 N N . ASN A 1 82 ? 2.226 5.286 18.740 1.00 98.00 82 ASN A N 1
ATOM 670 C CA . ASN A 1 82 ? 2.160 3.845 18.971 1.00 98.00 82 ASN A CA 1
ATOM 671 C C . ASN A 1 82 ? 3.435 3.322 19.637 1.00 98.00 82 ASN A C 1
ATOM 673 O O . ASN A 1 82 ? 3.352 2.512 20.559 1.00 98.00 82 ASN A O 1
ATOM 677 N N . PHE A 1 83 ? 4.609 3.816 19.238 1.00 97.12 83 PHE A N 1
ATOM 678 C CA . PHE A 1 83 ? 5.871 3.468 19.887 1.00 97.12 83 PHE A CA 1
ATOM 679 C C . PHE A 1 83 ? 5.892 3.922 21.355 1.00 97.12 83 PHE A C 1
ATOM 681 O O . PHE A 1 83 ? 6.186 3.132 22.254 1.00 97.12 83 PHE A O 1
ATOM 688 N N . LYS A 1 84 ? 5.493 5.169 21.643 1.00 96.94 84 LYS A N 1
ATOM 689 C CA . LYS A 1 84 ? 5.353 5.660 23.028 1.00 96.94 84 LYS A CA 1
ATOM 690 C C . LYS A 1 84 ? 4.317 4.863 23.818 1.00 96.94 84 LYS A C 1
ATOM 692 O O . LYS A 1 84 ? 4.525 4.622 25.005 1.00 96.94 84 LYS A O 1
ATOM 697 N N . LEU A 1 85 ? 3.196 4.485 23.201 1.00 97.31 85 LEU A N 1
ATOM 698 C CA . LEU A 1 85 ? 2.174 3.651 23.833 1.00 97.31 85 LEU A CA 1
ATOM 699 C C . LEU A 1 85 ? 2.733 2.268 24.167 1.00 97.31 85 LEU A C 1
ATOM 701 O O . LEU A 1 85 ? 2.550 1.822 25.295 1.00 97.31 85 LEU A O 1
ATOM 705 N N . SER A 1 86 ? 3.473 1.647 23.243 1.00 96.31 86 SER A N 1
ATOM 706 C CA . SER A 1 86 ? 4.166 0.372 23.456 1.00 96.31 86 SER A CA 1
ATOM 707 C C . SER A 1 86 ? 5.052 0.421 24.704 1.00 96.31 86 SER A C 1
ATOM 709 O O . SER A 1 86 ? 4.940 -0.446 25.565 1.00 96.31 86 SER A O 1
ATOM 711 N N . LEU A 1 87 ? 5.864 1.474 24.864 1.00 94.69 87 LEU A N 1
ATOM 712 C CA . LEU A 1 87 ? 6.717 1.657 26.048 1.00 94.69 87 LEU A CA 1
ATOM 713 C C . LEU A 1 87 ? 5.925 1.860 27.351 1.00 94.69 87 LEU A C 1
ATOM 715 O O . LEU A 1 87 ? 6.420 1.539 28.429 1.00 94.69 87 LEU A O 1
ATOM 719 N N . LYS A 1 88 ? 4.711 2.418 27.271 1.00 95.50 88 LYS A N 1
ATOM 720 C CA . LYS A 1 88 ? 3.831 2.623 28.434 1.00 95.50 88 LYS A CA 1
ATOM 721 C C . LYS A 1 88 ? 3.127 1.342 28.869 1.00 95.50 88 LYS A C 1
ATOM 723 O O . LYS A 1 88 ? 2.926 1.161 30.066 1.00 95.50 88 LYS A O 1
ATOM 728 N N . ILE A 1 89 ? 2.707 0.501 27.922 1.00 95.88 89 ILE A N 1
ATOM 729 C CA . ILE A 1 89 ? 2.005 -0.756 28.228 1.00 95.88 89 ILE A CA 1
ATOM 730 C C . ILE A 1 89 ? 2.975 -1.856 28.669 1.00 95.88 89 ILE A C 1
ATOM 732 O O . ILE A 1 89 ? 2.616 -2.672 29.512 1.00 95.88 89 ILE A O 1
ATOM 736 N N . GLU A 1 90 ? 4.216 -1.824 28.174 1.00 92.81 90 GLU A N 1
ATOM 737 C CA . GLU A 1 90 ? 5.289 -2.748 28.552 1.00 92.81 90 GLU A CA 1
ATOM 738 C C . GLU A 1 90 ? 6.548 -1.977 29.010 1.00 92.81 90 GLU A C 1
ATOM 740 O O . GLU A 1 90 ? 7.570 -1.954 28.315 1.00 92.81 90 GLU A O 1
ATOM 745 N N . PRO A 1 91 ? 6.517 -1.328 30.196 1.00 83.25 91 PRO A N 1
ATOM 746 C CA . PRO A 1 91 ? 7.662 -0.590 30.711 1.00 83.25 91 PRO A CA 1
ATOM 747 C C . PRO A 1 91 ? 8.713 -1.566 31.257 1.00 83.25 91 PRO A C 1
ATOM 749 O O . PRO A 1 91 ? 8.575 -2.090 32.361 1.00 83.25 91 PRO A O 1
ATOM 752 N N . GLY A 1 92 ? 9.791 -1.792 30.503 1.00 68.94 92 GLY A N 1
ATOM 753 C CA . GLY A 1 92 ? 11.013 -2.413 31.031 1.00 68.94 92 GLY A CA 1
ATOM 754 C C . GLY A 1 92 ? 11.470 -3.708 30.356 1.00 68.94 92 GLY A C 1
ATOM 755 O O . GLY A 1 92 ? 11.310 -4.797 30.893 1.00 68.94 92 GLY A O 1
ATOM 756 N N . ASN A 1 93 ? 12.157 -3.550 29.223 1.00 58.16 93 ASN A N 1
ATOM 757 C CA . ASN A 1 93 ? 13.527 -4.052 28.968 1.00 58.16 93 ASN A CA 1
ATOM 758 C C . ASN A 1 93 ? 14.151 -3.441 27.686 1.00 58.16 93 ASN A C 1
ATOM 760 O O . ASN A 1 93 ? 15.242 -3.849 27.288 1.00 58.16 93 ASN A O 1
ATOM 764 N N . SER A 1 94 ? 13.494 -2.442 27.076 1.00 58.44 94 SER A N 1
ATOM 765 C CA . SER A 1 94 ? 13.801 -1.810 25.786 1.00 58.44 94 SER A CA 1
ATOM 766 C C . SER A 1 94 ? 15.052 -0.925 25.783 1.00 58.44 94 SER A C 1
ATOM 768 O O . SER A 1 94 ? 15.073 0.123 25.138 1.00 58.44 94 SER A O 1
ATOM 770 N N . SER A 1 95 ? 16.114 -1.322 26.484 1.00 50.09 95 SER A N 1
ATOM 771 C CA . SER A 1 95 ? 17.429 -0.929 26.000 1.00 50.09 95 SER A CA 1
ATOM 772 C C . SER A 1 95 ? 17.570 -1.596 24.632 1.00 50.09 95 SER A C 1
ATOM 774 O O . SER A 1 95 ? 17.536 -2.834 24.576 1.00 50.09 95 SER A O 1
ATOM 776 N N . PRO A 1 96 ? 17.682 -0.846 23.519 1.00 54.59 96 PRO A N 1
ATOM 777 C CA . PRO A 1 96 ? 18.158 -1.460 22.303 1.00 54.59 96 PRO A CA 1
ATOM 778 C C . PRO A 1 96 ? 19.575 -1.901 22.654 1.00 54.59 96 PRO A C 1
ATOM 780 O O . PRO A 1 96 ? 20.483 -1.079 22.742 1.00 54.59 96 PRO A O 1
ATOM 783 N N . ARG A 1 97 ? 19.774 -3.197 22.922 1.00 56.09 97 ARG A N 1
ATOM 784 C CA . ARG A 1 97 ? 21.115 -3.777 22.992 1.00 56.09 97 ARG A CA 1
ATOM 785 C C . ARG A 1 97 ? 21.673 -3.774 21.572 1.00 56.09 97 ARG A C 1
ATOM 787 O O . ARG A 1 97 ? 21.843 -4.821 20.957 1.00 56.09 97 ARG A O 1
ATOM 794 N N . ILE A 1 98 ? 21.934 -2.584 21.037 1.00 51.41 98 ILE A N 1
ATOM 795 C CA . ILE A 1 98 ? 22.988 -2.394 20.061 1.00 51.41 98 ILE A CA 1
ATOM 796 C C . ILE A 1 98 ? 24.218 -2.930 20.778 1.00 51.41 98 ILE A C 1
ATOM 798 O O . ILE A 1 98 ? 24.585 -2.435 21.843 1.00 51.41 98 ILE A O 1
ATOM 802 N N . ALA A 1 99 ? 24.741 -4.041 20.270 1.00 48.69 99 ALA A N 1
ATOM 803 C CA . ALA A 1 99 ? 25.864 -4.747 20.848 1.00 48.69 99 ALA A CA 1
ATOM 804 C C . ALA A 1 99 ? 26.983 -3.759 21.212 1.00 48.69 99 ALA A C 1
ATOM 806 O O . ALA A 1 99 ? 27.629 -3.183 20.343 1.00 48.69 99 ALA A O 1
ATOM 807 N N . SER A 1 100 ? 27.187 -3.566 22.509 1.00 46.94 100 SER A N 1
ATOM 808 C CA . SER A 1 100 ? 28.313 -2.850 23.081 1.00 46.94 100 SER A CA 1
ATOM 809 C C . SER A 1 100 ? 28.537 -3.403 24.484 1.00 46.94 100 SER A C 1
ATOM 811 O O . SER A 1 100 ? 27.632 -3.389 25.315 1.00 46.94 100 SER A O 1
ATOM 813 N N . SER A 1 101 ? 29.751 -3.914 24.683 1.00 43.91 101 SER A N 1
ATOM 814 C CA . SER A 1 101 ? 30.366 -4.347 25.941 1.00 43.91 101 SER A CA 1
ATOM 815 C C . SER A 1 101 ? 29.834 -5.625 26.606 1.00 43.91 101 SER A C 1
ATOM 817 O O . SER A 1 101 ? 28.775 -5.665 27.229 1.00 43.91 101 SER A O 1
ATOM 819 N N . LYS A 1 102 ? 30.654 -6.680 26.534 1.00 51.75 102 LYS A N 1
ATOM 820 C CA . LYS A 1 102 ? 30.808 -7.637 27.638 1.00 51.75 102 LYS A CA 1
ATOM 821 C C . LYS A 1 102 ? 31.522 -6.921 28.795 1.00 51.75 102 LYS A C 1
ATOM 823 O O . LYS A 1 102 ? 32.375 -6.088 28.514 1.00 51.75 102 LYS A O 1
ATOM 828 N N . GLU A 1 103 ? 31.195 -7.338 30.021 1.00 48.72 103 GLU A N 1
ATOM 829 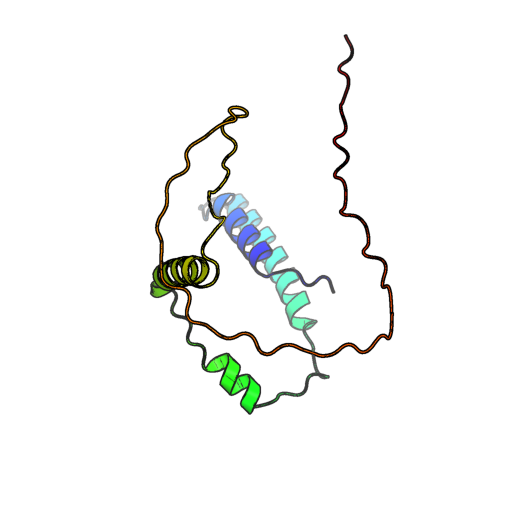C CA . GLU A 1 103 ? 31.807 -6.951 31.312 1.00 48.72 103 GLU A CA 1
ATOM 830 C C . GLU A 1 103 ? 31.502 -5.492 31.725 1.00 48.72 103 GLU A C 1
ATOM 832 O O . GLU A 1 103 ? 31.585 -4.578 30.918 1.00 48.72 103 GLU A O 1
ATOM 837 N N . ASP A 1 104 ? 30.980 -5.194 32.919 1.00 42.84 104 ASP A N 1
ATOM 838 C CA . ASP A 1 104 ? 31.302 -5.783 34.220 1.00 42.84 104 ASP A CA 1
ATOM 839 C C . ASP A 1 104 ? 30.104 -5.993 35.165 1.00 42.84 104 ASP A C 1
ATOM 841 O O . ASP A 1 104 ? 29.071 -5.323 35.116 1.00 42.84 104 ASP A O 1
ATOM 845 N N . LEU A 1 105 ? 30.301 -6.971 36.052 1.00 48.22 105 LEU A N 1
ATOM 846 C CA . LEU A 1 105 ? 29.516 -7.248 37.248 1.00 48.22 105 LEU A CA 1
ATOM 847 C C . LEU A 1 105 ? 29.610 -6.104 38.275 1.00 48.22 105 LEU A C 1
ATOM 849 O O . LEU A 1 105 ? 30.625 -5.428 38.384 1.00 48.22 105 LEU A O 1
ATOM 853 N N . ALA A 1 106 ? 28.607 -6.104 39.157 1.00 37.66 106 ALA A N 1
ATOM 854 C CA . ALA A 1 106 ? 28.585 -5.552 40.514 1.00 37.66 106 ALA A CA 1
ATOM 855 C C . ALA A 1 106 ? 28.016 -4.136 40.695 1.00 37.66 106 ALA A C 1
ATOM 857 O O . ALA A 1 106 ? 28.650 -3.130 40.418 1.00 37.66 106 ALA A O 1
ATOM 858 N N . GLY A 1 107 ? 26.847 -4.120 41.347 1.00 41.19 107 GLY A N 1
ATOM 859 C CA . GLY A 1 107 ? 26.517 -3.145 42.381 1.00 41.19 107 GLY A CA 1
ATOM 860 C C . GLY A 1 107 ? 26.018 -1.792 41.890 1.00 41.19 107 GLY A C 1
ATOM 861 O O . GLY A 1 107 ? 26.784 -0.988 41.390 1.00 41.19 107 GLY A O 1
ATOM 862 N N . LEU A 1 108 ? 24.745 -1.506 42.157 1.00 37.75 108 LEU A N 1
ATOM 863 C CA . LEU A 1 108 ? 24.360 -0.398 43.035 1.00 37.75 108 LEU A CA 1
ATOM 864 C C . LEU A 1 108 ? 22.867 -0.525 43.351 1.00 37.75 108 LEU A C 1
ATOM 866 O O . LEU A 1 108 ? 21.978 -0.266 42.544 1.00 37.75 108 LEU A O 1
ATOM 870 N N . SER A 1 109 ? 22.634 -1.013 44.564 1.00 42.12 109 SER A N 1
ATOM 871 C CA . SER A 1 109 ? 21.416 -0.802 45.331 1.00 42.12 109 SER A CA 1
ATOM 872 C C . SER A 1 109 ? 21.267 0.693 45.607 1.00 42.12 109 SER A C 1
ATOM 874 O O . SER A 1 109 ? 22.212 1.274 46.125 1.00 42.12 109 SER A O 1
ATOM 876 N N . GLU A 1 110 ? 20.092 1.275 45.356 1.00 36.50 110 GLU A N 1
ATOM 877 C CA . GLU A 1 110 ? 19.311 1.917 46.424 1.00 36.50 110 GLU A CA 1
ATOM 878 C C . GLU A 1 110 ? 17.895 2.321 45.972 1.00 36.50 110 GLU A C 1
ATOM 880 O O . GLU A 1 110 ? 17.678 3.157 45.104 1.00 36.50 110 GLU A O 1
ATOM 885 N N . VAL A 1 111 ? 16.932 1.639 46.595 1.00 37.78 111 VAL A N 1
ATOM 886 C CA . VAL A 1 111 ? 15.685 2.140 47.189 1.00 37.78 111 VAL A CA 1
ATOM 887 C C . VAL A 1 111 ? 14.947 3.289 46.484 1.00 37.78 111 VAL A C 1
ATOM 889 O O . VAL A 1 111 ? 15.290 4.461 46.578 1.00 37.78 111 VAL A O 1
ATOM 892 N N . SER A 1 112 ? 13.755 2.970 45.980 1.00 37.66 112 SER A N 1
ATOM 893 C CA . SER A 1 112 ? 12.611 3.882 46.053 1.00 37.66 112 SER A CA 1
ATOM 894 C C . SER A 1 112 ? 11.383 3.087 46.479 1.00 37.66 112 SER A C 1
ATOM 896 O O . SER A 1 112 ? 10.798 2.319 45.718 1.00 37.66 112 SER A O 1
ATOM 898 N N . ALA A 1 113 ? 11.058 3.221 47.763 1.00 42.16 113 ALA A N 1
ATOM 899 C CA . ALA A 1 113 ? 9.858 2.685 48.371 1.00 42.16 113 ALA A CA 1
ATOM 900 C C . ALA A 1 113 ? 8.627 3.400 47.798 1.00 42.16 113 ALA A C 1
ATOM 902 O O . ALA A 1 113 ? 8.510 4.618 47.897 1.00 42.16 113 ALA A O 1
ATOM 903 N N . SER A 1 114 ? 7.684 2.637 47.248 1.00 39.22 114 SER A N 1
ATOM 904 C CA . SER A 1 114 ? 6.313 3.096 47.045 1.00 39.22 114 SER A CA 1
ATOM 905 C C . SER A 1 114 ? 5.340 2.019 47.516 1.00 39.22 114 SER A C 1
ATOM 907 O O . SER A 1 114 ? 5.615 0.820 47.460 1.00 39.22 114 SER A O 1
ATOM 909 N N . MET A 1 115 ? 4.258 2.492 48.116 1.00 36.25 115 MET A N 1
ATOM 910 C CA . MET A 1 115 ? 3.483 1.847 49.167 1.00 36.25 115 MET A CA 1
ATOM 911 C C . MET A 1 115 ? 2.836 0.513 48.778 1.00 36.25 115 MET A C 1
ATOM 913 O O . MET A 1 115 ? 2.145 0.387 47.770 1.00 36.25 115 MET A O 1
ATOM 917 N N . ARG A 1 116 ? 2.980 -0.475 49.670 1.00 42.34 116 ARG A N 1
ATOM 918 C CA . ARG A 1 116 ? 2.202 -1.717 49.659 1.00 42.34 116 ARG A CA 1
ATOM 919 C C . ARG A 1 116 ? 0.784 -1.434 50.155 1.00 42.34 116 ARG A C 1
ATOM 921 O O . ARG A 1 116 ? 0.566 -1.357 51.363 1.00 42.34 116 ARG A O 1
ATOM 928 N N . TYR A 1 117 ? -0.182 -1.358 49.244 1.00 38.66 117 TYR A N 1
ATOM 929 C CA . TYR A 1 117 ? -1.576 -1.595 49.606 1.00 38.66 117 TYR A CA 1
ATOM 930 C C . TYR A 1 117 ? -1.841 -3.100 49.680 1.00 38.66 117 TYR A C 1
ATOM 932 O O . TYR A 1 117 ? -1.497 -3.888 48.801 1.00 38.66 117 TYR A O 1
ATOM 940 N N . SER A 1 118 ? -2.389 -3.477 50.825 1.00 40.47 118 SER A N 1
ATOM 941 C CA . SER A 1 118 ? -2.660 -4.828 51.277 1.00 40.47 118 SER A CA 1
ATOM 942 C C . SER A 1 118 ? -3.901 -5.418 50.600 1.00 40.47 118 SER A C 1
ATOM 944 O O . SER A 1 118 ? -4.935 -4.758 50.547 1.00 40.47 118 SER A O 1
ATOM 946 N N . ARG A 1 119 ? -3.790 -6.688 50.183 1.00 39.66 119 ARG A N 1
ATOM 947 C CA . ARG A 1 119 ? -4.708 -7.830 50.418 1.00 39.66 119 ARG A CA 1
ATOM 948 C C . ARG A 1 119 ? -4.877 -8.699 49.169 1.00 39.66 119 ARG A C 1
ATOM 950 O O . ARG A 1 119 ? -5.705 -8.455 48.302 1.00 39.66 119 ARG A O 1
ATOM 957 N N . ARG A 1 120 ? -4.085 -9.769 49.146 1.00 44.50 120 ARG A N 1
ATOM 958 C CA . ARG A 1 120 ? -4.241 -10.958 48.304 1.00 44.50 120 ARG A CA 1
ATOM 959 C C . ARG A 1 120 ? -5.330 -11.853 48.929 1.00 44.50 120 ARG A C 1
ATOM 961 O O . ARG A 1 120 ? -5.179 -12.182 50.105 1.00 44.50 120 ARG A O 1
ATOM 968 N N . PRO A 1 121 ? -6.383 -12.275 48.209 1.00 39.47 121 PRO A N 1
ATOM 969 C CA . PRO A 1 121 ? -7.209 -13.397 48.639 1.00 39.47 121 PRO A CA 1
ATOM 970 C C . PRO A 1 121 ? -6.463 -14.711 48.376 1.00 39.47 121 PRO A C 1
ATOM 972 O O . PRO A 1 121 ? -5.966 -14.950 47.276 1.00 39.47 121 PRO A O 1
ATOM 975 N N . THR A 1 122 ? -6.342 -15.528 49.415 1.00 38.72 122 THR A N 1
ATOM 976 C CA . THR A 1 122 ? -5.745 -16.866 49.401 1.00 38.72 122 THR A CA 1
ATOM 977 C C . THR A 1 122 ? -6.677 -17.855 48.693 1.00 38.72 122 THR A C 1
ATOM 979 O O . THR A 1 122 ? -7.848 -17.952 49.052 1.00 38.72 122 THR A O 1
ATOM 982 N N . CYS A 1 123 ? -6.158 -18.600 47.715 1.00 37.75 123 CYS A N 1
ATOM 983 C CA . CYS A 1 123 ? -6.826 -19.757 47.108 1.00 37.75 123 CYS A CA 1
ATOM 984 C C . CYS A 1 123 ? -6.626 -21.004 47.991 1.00 37.75 123 CYS A C 1
ATOM 986 O O . CYS A 1 123 ? -5.512 -21.174 48.492 1.00 37.75 123 CYS A O 1
ATOM 988 N N . PRO A 1 124 ? -7.615 -21.905 48.149 1.00 47.50 124 PRO A N 1
ATOM 989 C CA . PRO A 1 124 ? -7.357 -23.256 48.623 1.00 47.50 124 PRO A CA 1
ATOM 990 C C . PRO A 1 124 ? -7.094 -24.218 47.451 1.00 47.50 124 PRO A C 1
ATOM 992 O O . PRO A 1 124 ? -7.610 -24.048 46.346 1.00 47.50 124 PRO A O 1
ATOM 995 N N . ASP A 1 125 ? -6.259 -25.214 47.735 1.00 39.03 125 ASP A N 1
ATOM 996 C CA . ASP A 1 125 ? -5.785 -26.277 46.850 1.00 39.03 125 ASP A CA 1
ATOM 997 C C . ASP A 1 125 ? -6.897 -27.058 46.140 1.00 39.03 125 ASP A C 1
ATOM 999 O O . ASP A 1 125 ? -7.854 -27.522 46.760 1.00 39.03 125 ASP A O 1
ATOM 1003 N N . THR A 1 126 ? -6.703 -27.342 44.850 1.00 35.16 126 THR A N 1
ATOM 1004 C CA . THR A 1 126 ? -7.215 -28.571 44.229 1.00 35.16 126 THR A CA 1
ATOM 1005 C C . THR A 1 126 ? -6.249 -29.038 43.147 1.00 35.16 126 THR A C 1
ATOM 1007 O O . THR A 1 126 ? -5.994 -28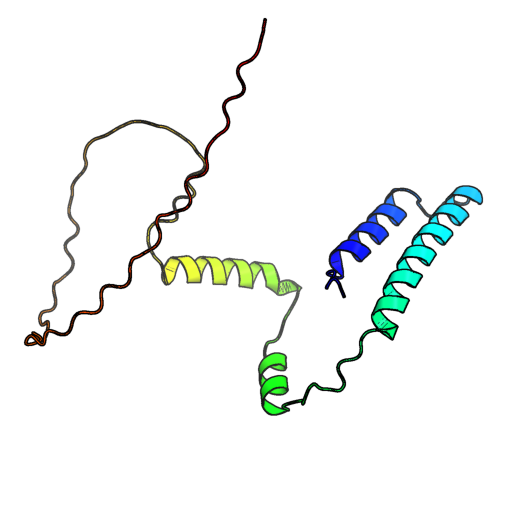.370 42.147 1.00 35.16 126 THR A O 1
ATOM 1010 N N . SER A 1 127 ? -5.693 -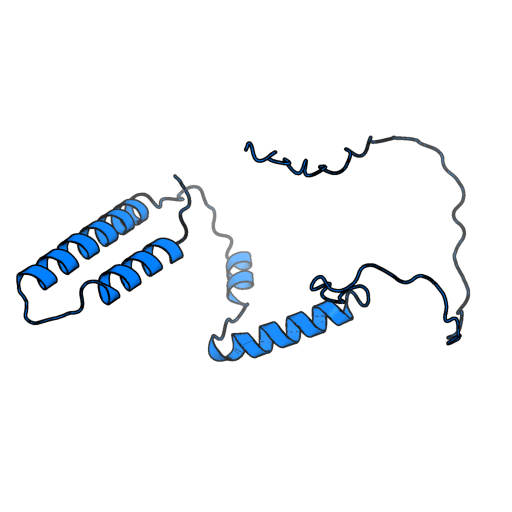30.214 43.394 1.00 48.00 127 SER A N 1
ATOM 1011 C CA . SER A 1 127 ? -4.847 -31.005 42.522 1.00 48.00 127 SER A CA 1
ATOM 1012 C C . SER A 1 127 ? -5.644 -31.611 41.365 1.00 48.00 127 SER A C 1
ATOM 1014 O O . SER A 1 127 ? -6.475 -32.479 41.591 1.00 48.00 127 SER A O 1
ATOM 1016 N N . VAL A 1 128 ? -5.309 -31.258 40.119 1.00 43.91 128 VAL A N 1
ATOM 1017 C CA . VAL A 1 128 ? -5.328 -32.197 38.982 1.00 43.91 128 VAL A CA 1
ATOM 1018 C C . VAL A 1 128 ? -4.205 -31.795 38.029 1.00 43.91 128 VAL A C 1
ATOM 1020 O O . VAL A 1 128 ? -4.192 -30.697 37.478 1.00 43.91 128 VAL A O 1
ATOM 1023 N N . GLY A 1 129 ? -3.217 -32.674 37.884 1.00 46.75 129 GLY A N 1
ATOM 1024 C CA . GLY A 1 129 ? -2.087 -32.467 36.994 1.00 46.75 129 GLY A CA 1
ATOM 1025 C C . GLY A 1 129 ? -2.435 -32.772 35.542 1.00 46.75 129 GLY A C 1
ATOM 1026 O O . GLY A 1 129 ? -2.970 -33.833 35.250 1.00 46.75 129 GLY A O 1
ATOM 1027 N N . LEU A 1 130 ? -2.011 -31.892 34.638 1.00 38.66 130 LEU A N 1
ATOM 1028 C CA . LEU A 1 130 ? -1.646 -32.239 33.267 1.00 38.66 130 LEU A CA 1
ATOM 1029 C C . LEU A 1 130 ? -0.313 -31.532 32.973 1.00 38.66 130 LEU A C 1
ATOM 1031 O O . LEU A 1 130 ? -0.257 -30.313 32.827 1.00 38.66 130 LEU A O 1
ATOM 1035 N N . ARG A 1 131 ? 0.789 -32.290 32.952 1.00 47.94 131 ARG A N 1
ATOM 1036 C CA . ARG A 1 131 ? 2.101 -31.787 32.523 1.00 47.94 131 ARG A CA 1
ATOM 1037 C C . ARG A 1 131 ? 2.144 -31.818 30.999 1.00 47.94 131 ARG A C 1
ATOM 1039 O O . ARG A 1 131 ? 2.277 -32.891 30.421 1.00 47.94 131 ARG A O 1
ATOM 1046 N N . ILE A 1 132 ? 2.046 -30.658 30.359 1.00 53.81 132 ILE A N 1
ATOM 1047 C CA . ILE A 1 132 ? 2.370 -30.512 28.937 1.00 53.81 132 ILE A CA 1
ATOM 1048 C C . ILE A 1 132 ? 3.885 -30.261 28.848 1.00 53.81 132 ILE A C 1
ATOM 1050 O O . ILE A 1 132 ? 4.361 -29.317 29.481 1.00 53.81 132 ILE A O 1
ATOM 1054 N N . PRO A 1 133 ? 4.673 -31.082 28.130 1.00 50.19 133 PRO A N 1
ATOM 1055 C CA . PRO A 1 133 ? 6.093 -30.812 27.939 1.00 50.19 133 PRO A CA 1
ATOM 1056 C C . PRO A 1 133 ? 6.280 -29.581 27.048 1.00 50.19 133 PRO A C 1
ATOM 1058 O O . PRO A 1 133 ? 5.854 -29.566 25.894 1.00 50.19 133 PRO A O 1
ATOM 1061 N N . THR A 1 134 ? 6.930 -28.549 27.576 1.00 53.03 134 THR A N 1
ATOM 1062 C CA . THR A 1 134 ? 7.395 -27.399 26.797 1.00 53.03 134 THR A CA 1
ATOM 1063 C C . THR A 1 134 ? 8.519 -27.856 25.856 1.00 53.03 134 THR A C 1
ATOM 1065 O O . THR A 1 134 ? 9.481 -28.462 26.338 1.00 53.03 134 THR A O 1
ATOM 1068 N N . PRO A 1 135 ? 8.455 -27.599 24.536 1.00 56.69 135 PRO A N 1
ATOM 1069 C CA . PRO A 1 135 ? 9.571 -27.900 23.646 1.00 56.69 135 PRO A CA 1
ATOM 1070 C C . PRO A 1 135 ? 10.763 -26.974 23.958 1.00 56.69 135 PRO A C 1
ATOM 1072 O O . PRO A 1 135 ? 10.556 -25.807 24.309 1.00 56.69 135 PRO A O 1
ATOM 1075 N N . PRO A 1 136 ? 12.012 -27.463 23.858 1.00 62.19 136 PRO A N 1
ATOM 1076 C CA . PRO A 1 136 ? 13.190 -26.650 24.132 1.00 62.19 136 PRO A CA 1
ATOM 1077 C C . PRO A 1 136 ? 13.362 -25.545 23.073 1.00 62.19 136 PRO A C 1
ATOM 1079 O O . PRO A 1 136 ? 12.999 -25.744 21.911 1.00 62.19 136 PRO A O 1
ATOM 1082 N N . PRO A 1 137 ? 13.940 -24.388 23.443 1.00 56.12 137 PRO A N 1
ATOM 1083 C CA . PRO A 1 137 ? 14.198 -23.305 22.502 1.00 56.12 137 PRO A CA 1
ATOM 1084 C C . PRO A 1 137 ? 15.172 -23.750 21.401 1.00 56.12 137 PRO A C 1
ATOM 1086 O O . PRO A 1 137 ? 16.144 -24.466 21.651 1.00 56.12 137 PRO A O 1
ATOM 1089 N N . SER A 1 138 ? 14.919 -23.300 20.170 1.00 51.56 138 SER A N 1
ATOM 1090 C CA . SER A 1 138 ? 15.759 -23.564 19.001 1.00 51.56 138 SER A CA 1
ATOM 1091 C C . SER A 1 138 ? 17.154 -22.964 19.196 1.00 51.56 138 SER A C 1
ATOM 1093 O O . SER A 1 138 ? 17.361 -21.756 19.062 1.00 51.56 138 SER A O 1
ATOM 1095 N N . HIS A 1 139 ? 18.137 -23.806 19.506 1.00 55.69 139 HIS A N 1
ATOM 1096 C CA . HIS A 1 139 ? 19.535 -23.395 19.524 1.00 55.69 139 HIS A CA 1
ATOM 1097 C C . HIS A 1 139 ? 20.029 -23.173 18.087 1.00 55.69 139 HIS A C 1
ATOM 1099 O O . HIS A 1 139 ? 20.209 -24.117 17.319 1.00 55.69 139 HIS A O 1
ATOM 1105 N N . HIS A 1 140 ? 20.299 -21.914 17.737 1.00 61.28 140 HIS A N 1
ATOM 1106 C CA . HIS A 1 140 ? 21.057 -21.555 16.540 1.00 61.28 140 HIS A CA 1
ATOM 1107 C C . HIS A 1 140 ? 22.481 -22.128 16.644 1.00 61.28 140 HIS A C 1
ATOM 1109 O O . HIS A 1 140 ? 23.336 -21.592 17.352 1.00 61.28 140 HIS A O 1
ATOM 1115 N N . ARG A 1 141 ? 22.752 -23.231 15.939 1.00 61.75 141 ARG A N 1
ATOM 1116 C CA . ARG A 1 141 ? 24.097 -23.809 15.819 1.00 61.75 141 ARG A CA 1
ATOM 1117 C C . ARG A 1 141 ? 24.936 -22.920 14.895 1.00 61.75 141 ARG A C 1
ATOM 1119 O O . ARG A 1 141 ? 24.823 -23.010 13.678 1.00 61.75 141 ARG A O 1
ATOM 1126 N N . LYS A 1 142 ? 25.775 -22.051 15.468 1.00 60.84 142 LYS A N 1
ATOM 1127 C CA . LYS A 1 142 ? 26.801 -21.305 14.718 1.00 60.84 142 LYS A CA 1
ATOM 1128 C C . LYS A 1 142 ? 27.789 -22.297 14.093 1.00 60.84 142 LYS A C 1
ATOM 1130 O O . LYS A 1 142 ? 28.469 -23.032 14.806 1.00 60.84 142 LYS A O 1
ATOM 1135 N N . SER A 1 143 ? 27.859 -22.331 12.767 1.00 53.28 143 SER A N 1
ATOM 1136 C CA . SER A 1 143 ? 28.885 -23.049 12.011 1.00 53.28 143 SER A CA 1
ATOM 1137 C C . SER A 1 143 ? 30.193 -22.255 12.048 1.00 53.28 143 SER A C 1
ATOM 1139 O O . SER A 1 143 ? 30.276 -21.168 11.481 1.00 53.28 143 SER A O 1
ATOM 1141 N N . HIS A 1 144 ? 31.213 -22.790 12.719 1.00 52.50 144 HIS A N 1
ATOM 1142 C CA . HIS A 1 144 ? 32.586 -22.302 12.607 1.00 52.50 144 HIS A CA 1
ATOM 1143 C C . HIS A 1 144 ? 33.217 -22.904 11.345 1.00 52.50 144 HIS A C 1
ATOM 1145 O O . HIS A 1 144 ? 33.368 -24.120 11.260 1.00 52.50 144 HIS A O 1
ATOM 1151 N N . SER A 1 145 ? 33.568 -22.064 10.370 1.00 58.59 145 SER A N 1
ATOM 1152 C CA . SER A 1 145 ? 34.440 -22.456 9.259 1.00 58.59 145 SER A CA 1
ATOM 1153 C C . SER A 1 145 ? 35.890 -22.330 9.727 1.00 58.59 145 SER A C 1
ATOM 1155 O O . SER A 1 145 ? 36.314 -21.244 10.126 1.00 58.59 145 SER A O 1
ATOM 1157 N N . LEU A 1 146 ? 36.631 -23.438 9.741 1.00 59.72 146 LEU A N 1
ATOM 1158 C CA . LEU A 1 146 ? 38.079 -23.417 9.923 1.00 59.72 146 LEU A CA 1
ATOM 1159 C C . LEU A 1 146 ? 38.709 -23.045 8.577 1.00 59.72 146 LEU A C 1
ATOM 1161 O O . LEU A 1 146 ? 38.538 -23.759 7.592 1.00 59.72 146 LEU A O 1
ATOM 1165 N N . GLY A 1 147 ? 39.405 -21.908 8.538 1.00 49.38 147 GLY A N 1
ATOM 1166 C CA . GLY A 1 147 ? 40.245 -21.531 7.408 1.00 49.38 147 GLY A CA 1
ATOM 1167 C C . GLY A 1 147 ? 41.432 -22.485 7.292 1.00 49.38 147 GLY A C 1
ATOM 1168 O O . GLY A 1 147 ? 42.123 -22.735 8.281 1.00 49.38 147 GLY A O 1
ATOM 1169 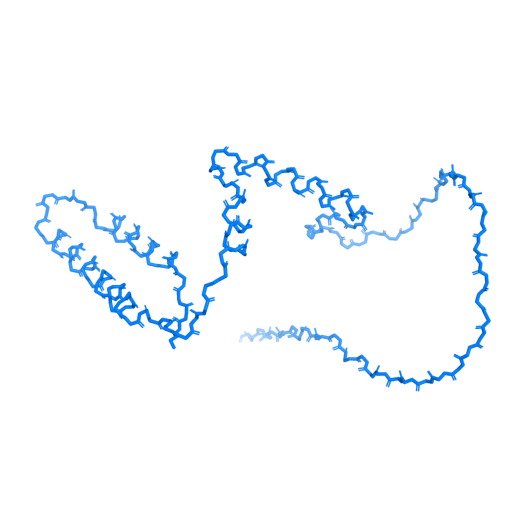N N . ASN A 1 148 ? 41.662 -23.001 6.088 1.00 51.41 148 ASN A N 1
ATOM 1170 C CA . ASN A 1 148 ? 42.879 -23.734 5.763 1.00 51.41 148 ASN A CA 1
ATOM 1171 C C . ASN A 1 148 ? 43.943 -22.783 5.203 1.00 51.41 148 ASN A C 1
ATOM 1173 O O . ASN A 1 148 ? 43.621 -21.808 4.522 1.00 51.41 148 ASN A O 1
ATOM 1177 N N . LYS A 1 149 ? 45.190 -23.098 5.568 1.00 44.22 149 LYS A N 1
ATOM 1178 C CA . LYS A 1 149 ? 46.446 -22.502 5.100 1.00 44.22 149 LYS A CA 1
ATOM 1179 C C . LYS A 1 149 ? 46.705 -22.780 3.625 1.00 44.22 149 LYS A C 1
ATOM 1181 O O . LYS A 1 149 ? 46.277 -23.863 3.166 1.00 44.22 149 LYS A O 1
#